Protein AF-A0A060CFW2-F1 (afdb_monomer_lite)

Structure (mmCIF, N/CA/C/O backbone):
data_AF-A0A060CFW2-F1
#
_entry.id   AF-A0A0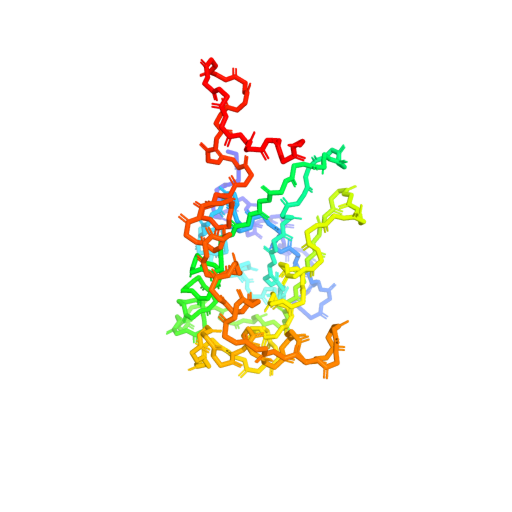60CFW2-F1
#
loop_
_atom_site.group_PDB
_atom_site.id
_atom_site.type_symbol
_atom_site.label_atom_id
_atom_site.label_alt_id
_atom_site.label_comp_id
_atom_site.label_asym_id
_atom_site.label_entity_id
_atom_site.label_seq_id
_atom_site.pdbx_PDB_ins_code
_atom_site.Cartn_x
_atom_site.Cartn_y
_atom_site.Cartn_z
_atom_site.occupancy
_atom_site.B_iso_or_equiv
_atom_site.auth_seq_id
_atom_site.auth_comp_id
_atom_site.auth_asym_id
_atom_site.auth_atom_id
_atom_site.pdbx_PDB_model_num
ATOM 1 N N . PHE A 1 1 ? -6.842 16.679 17.487 1.00 86.00 1 PHE A N 1
ATOM 2 C CA . PHE A 1 1 ? -8.295 16.439 17.581 1.00 86.00 1 PHE A CA 1
ATOM 3 C C . PHE A 1 1 ? -8.556 14.961 17.847 1.00 86.00 1 PHE A C 1
ATOM 5 O O . PHE A 1 1 ? -8.952 14.640 18.957 1.00 86.00 1 PHE A O 1
ATOM 12 N N . TRP A 1 2 ? -8.223 14.064 16.911 1.00 91.62 2 TRP A N 1
ATOM 13 C CA . TRP A 1 2 ? -8.314 12.607 17.086 1.00 91.62 2 TRP A CA 1
ATOM 14 C C . TRP A 1 2 ? -7.211 12.042 17.996 1.00 91.62 2 TRP A C 1
ATOM 16 O O . TRP A 1 2 ? -6.193 11.555 17.525 1.00 91.62 2 TRP A O 1
ATOM 26 N N . GLN A 1 3 ? -7.395 12.180 19.309 1.00 92.69 3 GLN A N 1
ATOM 27 C CA . GLN A 1 3 ? -6.605 11.475 20.327 1.00 92.69 3 GLN A CA 1
ATOM 28 C C . GLN A 1 3 ? -7.221 10.088 20.601 1.00 92.69 3 GLN A C 1
ATOM 30 O O . GLN A 1 3 ? -8.426 9.951 20.375 1.00 92.69 3 GLN A O 1
ATOM 35 N N . PRO A 1 4 ? -6.473 9.1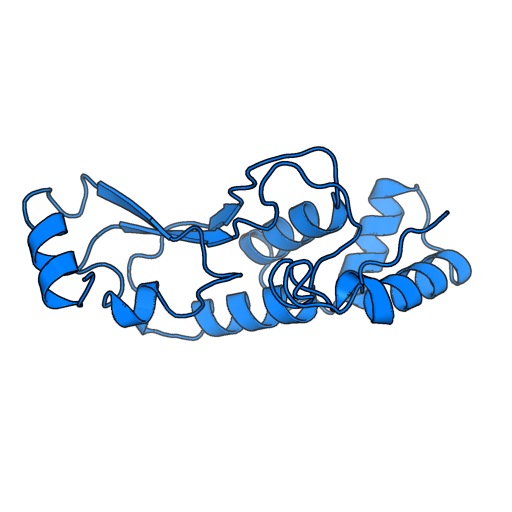03 21.143 1.00 90.88 4 PRO A N 1
ATOM 36 C CA . PRO A 1 4 ? -6.975 7.739 21.365 1.00 90.88 4 PRO A CA 1
ATOM 37 C C . PRO A 1 4 ? -8.334 7.706 22.085 1.00 90.88 4 PRO A C 1
ATOM 39 O O . PRO A 1 4 ? -9.308 7.177 21.568 1.00 90.88 4 PRO A O 1
ATOM 42 N N . GLN A 1 5 ? -8.459 8.433 23.199 1.00 93.88 5 GLN A N 1
ATOM 43 C CA . GLN A 1 5 ? -9.706 8.552 23.969 1.00 93.88 5 GLN A CA 1
ATOM 44 C C . GLN A 1 5 ? -10.899 9.126 23.180 1.00 93.88 5 GLN A C 1
ATOM 46 O O . GLN A 1 5 ? -12.047 8.779 23.448 1.00 93.88 5 GLN A O 1
ATOM 51 N N . ALA A 1 6 ? -10.647 10.013 22.211 1.00 95.94 6 ALA A N 1
ATOM 52 C CA . ALA A 1 6 ? -11.695 10.588 21.371 1.00 95.94 6 ALA A CA 1
ATOM 53 C C . ALA A 1 6 ? -12.139 9.599 20.284 1.00 95.94 6 ALA A C 1
ATOM 55 O O . ALA A 1 6 ? -13.327 9.533 19.975 1.00 95.94 6 ALA A O 1
ATOM 56 N N . ILE A 1 7 ? -11.199 8.817 19.741 1.00 95.00 7 ILE A N 1
ATOM 57 C CA . ILE A 1 7 ? -11.486 7.728 18.800 1.00 95.00 7 ILE A CA 1
ATOM 58 C C . ILE A 1 7 ? -12.315 6.652 19.511 1.00 95.00 7 ILE A C 1
ATOM 60 O O . ILE A 1 7 ? -13.421 6.357 19.061 1.00 95.00 7 ILE A O 1
ATOM 64 N N . ALA A 1 8 ? -11.863 6.181 20.676 1.00 93.12 8 ALA A N 1
ATOM 65 C CA . ALA A 1 8 ? -12.582 5.216 21.506 1.00 93.12 8 ALA A CA 1
ATOM 66 C C . ALA A 1 8 ? -14.018 5.670 21.797 1.00 93.12 8 ALA A C 1
ATOM 68 O O . ALA A 1 8 ? -14.981 4.938 21.565 1.00 93.12 8 ALA A O 1
ATOM 69 N N . ALA A 1 9 ? -14.185 6.919 22.249 1.00 95.88 9 ALA A N 1
ATOM 70 C CA . ALA A 1 9 ? -15.499 7.480 22.541 1.00 95.88 9 ALA A CA 1
ATOM 71 C C . ALA A 1 9 ? -16.406 7.505 21.300 1.00 95.88 9 ALA A C 1
ATOM 73 O O . ALA A 1 9 ? -17.572 7.115 21.396 1.00 95.88 9 ALA A O 1
ATOM 74 N N . PHE A 1 10 ? -15.871 7.914 20.145 1.00 96.31 10 PHE A N 1
ATOM 75 C CA . PHE A 1 10 ? -16.608 7.976 18.883 1.00 96.31 10 PHE A CA 1
ATOM 76 C C . PHE A 1 10 ? -17.082 6.591 18.416 1.00 96.31 10 PHE A C 1
ATOM 78 O O . PHE A 1 10 ? -18.230 6.445 17.998 1.00 96.31 10 PHE A O 1
ATOM 85 N N . LEU A 1 11 ? -16.238 5.564 18.543 1.00 96.19 11 LEU A N 1
ATOM 86 C CA . LEU A 1 11 ? -16.548 4.201 18.100 1.00 96.19 11 LEU A CA 1
ATOM 87 C C . LEU A 1 11 ? -17.388 3.404 19.121 1.00 96.19 11 LEU A C 1
ATOM 89 O O . LEU A 1 11 ? -18.028 2.416 18.760 1.00 96.19 11 LEU A O 1
ATOM 93 N N . SER A 1 12 ? -17.427 3.830 20.390 1.00 96.06 12 SER A N 1
ATOM 94 C CA . SER A 1 12 ? -17.955 3.043 21.522 1.00 96.06 12 SER A CA 1
ATOM 95 C C . SER A 1 12 ? -19.422 2.608 21.421 1.00 96.06 12 SER A C 1
ATOM 97 O O . SER A 1 12 ? -19.809 1.613 22.029 1.00 96.06 12 SER A O 1
ATOM 99 N N . LYS A 1 13 ? -20.268 3.352 20.698 1.00 97.31 13 LYS A N 1
ATOM 100 C CA . LYS A 1 13 ? -21.724 3.112 20.675 1.00 97.31 13 LYS A CA 1
ATOM 101 C C . LYS A 1 13 ? -22.177 2.080 19.650 1.00 97.31 13 LYS A C 1
ATOM 103 O O . LYS A 1 13 ? -23.320 1.636 19.724 1.00 97.31 13 LYS A O 1
ATOM 108 N N . VAL A 1 14 ? -21.313 1.697 18.716 1.00 97.69 14 VAL A N 1
ATOM 109 C CA . VAL A 1 14 ? -21.616 0.647 17.740 1.00 97.69 14 VAL A CA 1
ATOM 110 C C . VAL A 1 14 ? -20.970 -0.652 18.218 1.00 97.69 14 VAL A C 1
ATOM 112 O O . VAL A 1 14 ? -19.785 -0.620 18.533 1.00 97.69 14 VAL A O 1
ATOM 115 N N . PRO A 1 15 ? -21.687 -1.786 18.291 1.00 97.56 15 PRO A N 1
ATOM 116 C CA . PRO A 1 15 ? -21.078 -3.070 18.643 1.00 97.56 15 PRO A CA 1
ATOM 117 C C . PRO A 1 15 ? -19.881 -3.427 17.747 1.00 97.56 15 PRO A C 1
ATOM 119 O O . PRO A 1 15 ? -19.857 -3.080 16.565 1.00 97.56 15 PRO A O 1
ATOM 122 N N . ASP A 1 16 ? -18.887 -4.116 18.306 1.00 96.94 16 ASP A N 1
ATOM 123 C CA . ASP A 1 16 ? -17.598 -4.400 17.650 1.00 96.94 16 ASP A CA 1
ATOM 124 C C . ASP A 1 16 ? -17.708 -5.239 16.369 1.00 96.94 16 ASP A C 1
ATOM 126 O O . ASP A 1 16 ? -16.858 -5.155 15.485 1.00 96.94 16 ASP A O 1
ATOM 130 N N . ASP A 1 17 ? -18.752 -6.058 16.264 1.00 96.50 17 ASP A N 1
ATOM 131 C CA . ASP A 1 17 ? -19.073 -6.923 15.125 1.00 96.50 17 ASP A CA 1
ATOM 132 C C . ASP A 1 17 ? -20.017 -6.258 14.105 1.00 96.50 17 ASP A C 1
ATOM 134 O O . ASP A 1 17 ? -20.417 -6.875 13.119 1.00 96.50 17 ASP A O 1
ATOM 138 N N . ARG A 1 18 ? -20.390 -4.992 14.332 1.00 97.50 18 ARG A N 1
ATOM 139 C CA . ARG A 1 18 ? -21.297 -4.207 13.476 1.00 97.50 18 ARG A CA 1
ATOM 140 C C . ARG A 1 18 ? -20.611 -3.012 12.815 1.00 97.50 18 ARG A C 1
ATOM 142 O O . ARG A 1 18 ? -21.290 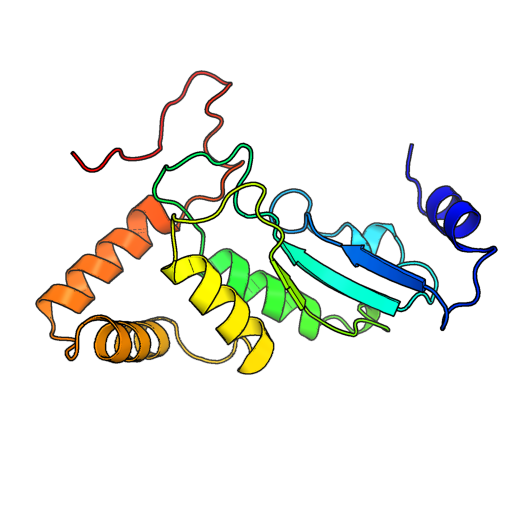-2.179 12.218 1.00 97.50 18 ARG A O 1
ATOM 149 N N . MET A 1 19 ? -19.288 -2.916 12.919 1.00 97.44 19 MET A N 1
ATOM 150 C CA . MET A 1 19 ? -18.497 -1.829 12.353 1.00 97.44 19 MET A CA 1
ATOM 151 C C . MET A 1 19 ? -17.195 -2.355 11.758 1.00 97.44 19 MET A C 1
ATOM 153 O O . MET A 1 19 ? -16.472 -3.109 12.404 1.00 97.44 19 MET A O 1
ATOM 157 N N . LEU A 1 20 ? -16.891 -1.879 10.551 1.00 98.00 20 LEU A N 1
ATOM 158 C CA . LEU A 1 20 ? -15.604 -2.052 9.896 1.00 98.00 20 LEU A CA 1
ATOM 159 C C . LEU A 1 20 ? -14.961 -0.678 9.699 1.00 98.00 20 LEU A C 1
ATOM 161 O O . LEU A 1 20 ? -15.542 0.187 9.042 1.00 98.00 20 LEU A O 1
ATOM 165 N N . VAL A 1 21 ? -13.772 -0.475 10.262 1.00 98.06 21 VAL A N 1
ATOM 166 C CA . VAL A 1 21 ? -12.979 0.743 10.054 1.00 98.06 21 VAL A CA 1
ATOM 167 C C . VAL A 1 21 ? -12.077 0.569 8.835 1.00 98.06 21 VAL A C 1
ATOM 169 O O . VAL A 1 21 ? -11.409 -0.452 8.681 1.00 98.06 21 VAL A O 1
ATOM 172 N N . LEU A 1 22 ? -12.045 1.575 7.963 1.00 98.25 22 LEU A N 1
ATOM 173 C CA . LEU A 1 22 ? -11.155 1.603 6.803 1.00 98.25 22 LEU A CA 1
ATOM 174 C C . LEU A 1 22 ? -9.974 2.527 7.125 1.00 98.25 22 LEU A C 1
ATOM 176 O O . LEU A 1 22 ? -10.126 3.749 7.100 1.00 98.25 22 LEU A O 1
ATOM 180 N N . ASP A 1 23 ? -8.808 1.963 7.442 1.00 97.69 23 ASP A N 1
ATOM 181 C CA . ASP A 1 23 ? -7.585 2.742 7.662 1.00 97.69 23 ASP A CA 1
ATOM 182 C C . ASP A 1 23 ? -6.832 2.924 6.341 1.00 97.69 23 ASP A C 1
ATOM 184 O O . ASP A 1 23 ? -5.945 2.154 5.971 1.00 97.69 23 ASP A O 1
ATOM 188 N N . ILE A 1 24 ? -7.270 3.918 5.571 1.00 97.00 24 ILE A N 1
ATOM 189 C CA . ILE A 1 24 ? -6.951 4.029 4.142 1.00 97.00 24 ILE A CA 1
ATOM 190 C C . ILE A 1 24 ? -5.656 4.789 3.836 1.00 97.00 24 ILE A C 1
ATOM 192 O O . ILE A 1 24 ? -5.190 4.766 2.705 1.00 97.00 24 ILE A O 1
ATOM 196 N N . GLY A 1 25 ? -5.110 5.530 4.801 1.00 94.88 25 GLY A N 1
ATOM 197 C CA . GLY A 1 25 ? -4.107 6.573 4.557 1.00 94.88 25 GLY A CA 1
ATOM 198 C C . GLY A 1 25 ? -2.674 6.194 4.908 1.00 94.88 25 GLY A C 1
ATOM 199 O O . GLY A 1 25 ? -1.865 7.100 5.113 1.00 94.88 25 GLY A O 1
ATOM 200 N N . ASN A 1 26 ? -2.346 4.907 5.035 1.00 96.31 26 ASN A N 1
ATOM 201 C CA . ASN A 1 26 ? -1.095 4.473 5.666 1.00 96.31 26 ASN A CA 1
ATOM 202 C C . ASN A 1 26 ? 0.181 4.787 4.863 1.00 96.31 26 ASN A C 1
ATOM 204 O O . ASN A 1 26 ? 1.273 4.853 5.421 1.00 96.31 26 ASN A O 1
ATOM 208 N N . ASP A 1 27 ? 0.057 5.080 3.569 1.00 92.81 27 ASP A N 1
ATOM 209 C CA . ASP A 1 27 ? 1.162 5.526 2.715 1.00 92.81 27 ASP A CA 1
ATOM 210 C C . ASP A 1 27 ? 1.549 6.992 2.962 1.00 92.81 27 ASP A C 1
ATOM 212 O O . ASP A 1 27 ? 2.686 7.401 2.696 1.00 92.81 27 ASP A O 1
ATOM 216 N N . ARG A 1 28 ? 0.611 7.777 3.507 1.00 91.12 28 ARG A N 1
ATOM 217 C CA . ARG A 1 28 ? 0.801 9.174 3.908 1.00 91.12 28 ARG A CA 1
ATOM 218 C C . ARG A 1 28 ? 0.984 9.341 5.417 1.00 91.12 28 ARG A C 1
ATOM 220 O O . ARG A 1 28 ? 1.816 10.143 5.839 1.00 91.12 28 ARG A O 1
ATOM 227 N N . TYR A 1 29 ? 0.193 8.627 6.207 1.00 92.25 29 TYR A N 1
ATOM 228 C CA . TYR A 1 29 ? 0.111 8.728 7.663 1.00 92.25 29 TYR A CA 1
ATOM 229 C C . TYR A 1 29 ? 0.341 7.349 8.307 1.00 92.25 29 TYR A C 1
ATOM 231 O O . TYR A 1 29 ? -0.592 6.764 8.865 1.00 92.25 29 TYR A O 1
ATOM 239 N N . PRO A 1 30 ? 1.570 6.806 8.219 1.00 91.50 30 PRO A N 1
ATOM 240 C CA . PRO A 1 30 ? 1.879 5.505 8.795 1.00 91.50 30 PRO A CA 1
ATOM 241 C C . PRO A 1 30 ? 1.697 5.524 10.318 1.00 91.50 30 PRO A C 1
ATOM 243 O O . PRO A 1 30 ? 2.049 6.498 10.989 1.00 91.50 30 PRO A O 1
ATOM 246 N N . GLY A 1 31 ? 1.168 4.428 10.867 1.00 92.31 31 GLY A N 1
ATOM 247 C CA . GLY A 1 31 ? 0.992 4.244 12.312 1.00 92.31 31 GLY A CA 1
ATOM 248 C C . GLY A 1 31 ? -0.318 4.790 12.885 1.00 92.31 31 GLY A C 1
ATOM 249 O O . GLY A 1 31 ? -0.477 4.792 14.107 1.00 92.31 31 GLY A O 1
ATOM 250 N N . THR A 1 32 ? -1.263 5.209 12.036 1.00 94.12 32 THR A N 1
ATOM 251 C CA . THR A 1 32 ? -2.607 5.644 12.460 1.00 94.12 32 THR A CA 1
ATOM 252 C C . THR A 1 32 ? -3.299 4.577 13.305 1.00 94.12 32 THR A C 1
ATOM 254 O O . THR A 1 32 ? -3.712 4.878 14.424 1.00 94.12 32 THR A O 1
ATOM 257 N N . TRP A 1 33 ? -3.335 3.326 12.836 1.00 95.62 33 TRP A N 1
ATOM 258 C CA . TRP A 1 33 ? -3.914 2.215 13.594 1.00 95.62 33 TRP A CA 1
ATOM 259 C C . TRP A 1 33 ? -3.247 1.984 14.963 1.00 95.62 33 TRP A C 1
ATOM 261 O O . TRP A 1 33 ? -3.916 1.609 15.919 1.00 95.62 33 TRP A O 1
ATOM 271 N N . LYS A 1 34 ? -1.940 2.249 15.110 1.00 95.25 34 LYS A N 1
ATOM 272 C CA . LYS A 1 34 ? -1.252 2.144 16.413 1.00 95.25 34 LYS A CA 1
ATOM 273 C C . LYS A 1 34 ? -1.689 3.257 17.352 1.00 95.25 34 LYS A C 1
ATOM 275 O O . LYS A 1 34 ? -1.986 3.014 18.519 1.00 95.25 34 LYS A O 1
ATOM 280 N N . ALA A 1 35 ? -1.750 4.481 16.831 1.00 93.56 35 ALA A N 1
ATOM 281 C CA . ALA A 1 35 ? -2.217 5.640 17.581 1.00 93.56 35 ALA A CA 1
ATOM 282 C C . ALA A 1 35 ? -3.696 5.514 17.985 1.00 93.56 35 ALA A C 1
ATOM 284 O O . ALA A 1 35 ? -4.097 6.090 18.991 1.00 93.56 35 ALA A O 1
ATOM 285 N N . SER A 1 36 ? -4.496 4.749 17.239 1.00 93.94 36 SER A N 1
ATOM 286 C CA . SER A 1 36 ? -5.881 4.416 17.580 1.00 93.94 36 SER A CA 1
ATOM 287 C C . SER A 1 36 ? -6.041 3.101 18.349 1.00 93.94 36 SER A C 1
ATOM 289 O O . SER A 1 36 ? -7.166 2.633 18.479 1.00 93.94 36 SER A O 1
ATOM 291 N N . GLN A 1 37 ? -4.952 2.489 18.834 1.00 94.56 37 GLN A N 1
ATOM 292 C CA . GLN A 1 37 ? -4.981 1.215 19.570 1.00 94.56 37 GLN A CA 1
ATOM 293 C C . GLN A 1 37 ? -5.751 0.108 18.824 1.00 94.56 37 GLN A C 1
ATOM 295 O O . GLN A 1 37 ? -6.611 -0.560 19.391 1.00 94.56 37 GLN A O 1
ATOM 300 N N . ALA A 1 38 ? -5.473 -0.041 17.526 1.00 96.06 38 ALA A N 1
ATOM 301 C CA . ALA A 1 38 ? -6.175 -0.941 16.609 1.00 96.06 38 ALA A CA 1
ATOM 302 C C . ALA A 1 38 ? -7.705 -0.749 16.620 1.00 96.06 38 ALA A C 1
ATOM 304 O O . ALA A 1 38 ? -8.472 -1.695 16.456 1.00 96.06 38 ALA A O 1
ATOM 305 N N . PHE A 1 39 ? -8.139 0.505 16.790 1.00 96.69 39 PHE A N 1
ATOM 306 C CA . PHE A 1 39 ? -9.536 0.936 16.772 1.00 96.69 39 PHE A CA 1
ATOM 307 C C . PHE A 1 39 ? -10.399 0.298 17.867 1.00 96.69 39 PHE A C 1
ATOM 309 O O . PHE A 1 39 ? -11.561 -0.013 17.622 1.00 96.69 39 PHE A O 1
ATOM 316 N N . ASP A 1 40 ? -9.844 0.125 19.070 1.00 93.19 40 ASP A N 1
ATOM 317 C CA . ASP A 1 40 ? -10.580 -0.230 20.294 1.00 93.19 40 ASP A CA 1
ATOM 318 C C . ASP A 1 40 ? -11.533 -1.429 20.124 1.00 93.19 40 ASP A C 1
ATOM 320 O O . ASP A 1 40 ? -12.707 -1.380 20.498 1.00 93.19 40 ASP A O 1
ATOM 324 N N . GLY A 1 41 ? -11.036 -2.508 19.512 1.00 94.38 41 GLY A N 1
ATOM 325 C CA . GLY A 1 41 ? -11.789 -3.750 19.317 1.00 94.38 41 GLY A CA 1
ATOM 326 C C . GLY A 1 41 ? -12.707 -3.769 18.091 1.00 94.38 41 GLY A C 1
ATOM 327 O O . GLY A 1 41 ? -13.367 -4.781 17.843 1.00 94.38 41 GLY A O 1
ATOM 328 N N . LYS A 1 42 ? -12.751 -2.714 17.267 1.00 97.56 42 LYS A N 1
ATOM 329 C CA . LYS A 1 42 ? -13.457 -2.777 15.976 1.00 97.56 42 LYS A CA 1
ATOM 330 C C . LYS A 1 42 ? -12.699 -3.646 14.980 1.00 97.56 42 LYS A C 1
ATOM 332 O O . LYS A 1 42 ? -11.473 -3.706 14.984 1.00 97.56 42 LYS A O 1
ATOM 337 N N . GLN A 1 43 ? -13.437 -4.315 14.093 1.00 98.12 43 GLN A N 1
ATOM 338 C CA . GLN A 1 43 ? -12.811 -4.868 12.895 1.00 98.12 43 GLN A CA 1
ATOM 339 C C . GLN A 1 43 ? -12.304 -3.728 12.023 1.00 98.12 43 GLN A C 1
ATOM 341 O O . GLN A 1 43 ? -12.944 -2.676 11.921 1.00 98.12 43 GLN A O 1
ATOM 346 N N . TRP A 1 44 ? -11.177 -3.944 11.360 1.00 98.25 44 TRP A N 1
ATOM 347 C CA . TRP A 1 44 ? -10.612 -2.933 10.485 1.00 98.25 44 TRP A CA 1
ATOM 348 C C . TRP A 1 44 ? -9.864 -3.545 9.305 1.00 98.25 44 TRP A C 1
ATOM 350 O O . TRP A 1 44 ? -9.474 -4.716 9.338 1.00 98.25 44 TRP A O 1
ATOM 360 N N . ILE A 1 45 ? -9.698 -2.756 8.245 1.00 98.44 45 ILE A N 1
ATOM 361 C CA . ILE A 1 45 ? -8.829 -3.097 7.118 1.00 98.44 45 ILE A CA 1
ATOM 362 C C . ILE A 1 45 ? -7.732 -2.058 6.950 1.00 98.44 45 ILE A C 1
ATOM 364 O O . ILE A 1 45 ? -7.953 -0.863 7.158 1.00 98.44 45 ILE A O 1
ATOM 368 N N . TYR A 1 46 ? -6.560 -2.537 6.549 1.00 98.31 46 TYR A N 1
ATOM 369 C CA . TYR A 1 46 ? -5.389 -1.714 6.279 1.00 98.31 46 TYR A CA 1
ATOM 370 C C . TYR A 1 46 ? -5.345 -1.328 4.804 1.00 98.31 46 TYR A C 1
ATOM 372 O O . TYR A 1 46 ? -5.638 -2.148 3.935 1.00 98.31 46 TYR A O 1
ATOM 380 N N . GLY A 1 47 ? -4.957 -0.102 4.481 1.00 97.75 47 GLY A N 1
ATOM 381 C CA . GLY A 1 47 ? -4.850 0.274 3.084 1.00 97.75 47 GLY A CA 1
ATOM 382 C C . GLY A 1 47 ? -4.096 1.549 2.791 1.00 97.75 47 GLY A C 1
ATOM 383 O O . GLY A 1 47 ? -3.637 2.272 3.679 1.00 97.75 47 GLY A O 1
ATOM 384 N N . TYR A 1 48 ? -3.994 1.798 1.491 1.00 97.69 48 TYR A N 1
ATOM 385 C CA . TYR A 1 48 ? -3.285 2.931 0.917 1.00 97.69 48 TYR A CA 1
ATOM 386 C C . TYR A 1 48 ? -4.203 3.721 0.000 1.00 97.69 48 TYR A C 1
ATOM 388 O O . TYR A 1 48 ? -4.968 3.134 -0.766 1.00 97.69 48 TYR A O 1
ATOM 396 N N . VAL A 1 49 ? -4.072 5.045 0.005 1.00 96.62 49 VAL A N 1
ATOM 397 C CA . VAL A 1 49 ? -4.742 5.881 -0.995 1.00 96.62 49 VAL A CA 1
ATOM 398 C C . VAL A 1 49 ? -3.984 5.779 -2.316 1.00 96.62 49 VAL A C 1
ATOM 400 O O . VAL A 1 49 ? -4.591 5.578 -3.362 1.00 96.62 49 VAL A O 1
ATOM 403 N N . HIS A 1 50 ? -2.648 5.845 -2.281 1.00 95.25 50 HIS A N 1
ATOM 404 C CA . HIS A 1 50 ? -1.736 5.895 -3.427 1.00 95.25 50 HIS A CA 1
ATOM 405 C C . HIS A 1 50 ? -1.938 7.110 -4.350 1.00 95.25 50 HIS A C 1
ATOM 407 O O . HIS A 1 50 ? -0.996 7.876 -4.556 1.00 95.25 50 HIS A O 1
ATOM 413 N N . ASN A 1 51 ? -3.131 7.316 -4.914 1.00 94.25 51 ASN A N 1
ATOM 414 C CA . ASN A 1 51 ? -3.436 8.389 -5.860 1.00 94.25 51 ASN A CA 1
ATOM 415 C C . ASN A 1 51 ? -4.392 9.431 -5.283 1.00 94.25 51 ASN A C 1
ATOM 417 O O . ASN A 1 51 ? -5.449 9.079 -4.770 1.00 94.25 51 ASN A O 1
ATOM 421 N N . TYR A 1 52 ? -4.024 10.705 -5.430 1.00 90.94 52 TYR A N 1
ATOM 422 C CA . TYR A 1 52 ? -4.818 11.851 -4.993 1.00 90.94 52 TYR A CA 1
ATOM 423 C C . TYR A 1 52 ? -5.107 12.772 -6.184 1.00 90.94 52 TYR A C 1
ATOM 425 O O . TYR A 1 52 ? -4.198 13.114 -6.952 1.00 90.94 52 TYR A O 1
ATOM 433 N N . GLY A 1 53 ? -6.367 13.179 -6.325 1.00 90.50 53 GLY A N 1
ATOM 434 C CA . GLY A 1 53 ? -6.863 14.079 -7.365 1.00 90.50 53 GLY A CA 1
ATOM 435 C C . GLY A 1 53 ? -6.847 13.511 -8.786 1.00 90.50 53 GLY A C 1
ATOM 436 O O . GLY A 1 53 ? -6.957 14.286 -9.733 1.00 90.50 53 GLY A O 1
ATOM 437 N N . GLY A 1 54 ? -6.658 12.199 -8.964 1.00 89.75 54 GLY A N 1
ATOM 438 C CA . GLY A 1 54 ? -6.533 11.595 -10.293 1.00 89.75 54 GLY A CA 1
ATOM 439 C C . GLY A 1 54 ? -5.288 12.045 -11.053 1.00 89.75 54 GLY A C 1
ATOM 440 O O . GLY A 1 54 ? -5.282 12.034 -12.284 1.00 89.75 54 GLY A O 1
ATOM 441 N N . SER A 1 55 ? -4.236 12.472 -10.345 1.00 87.50 55 SER A N 1
ATOM 442 C CA . SER A 1 55 ? -2.996 12.874 -11.002 1.00 87.50 55 SER A CA 1
ATOM 443 C C . SER A 1 55 ? -2.338 11.679 -11.700 1.00 87.50 55 SER A C 1
ATOM 445 O O . SER A 1 55 ? -2.484 10.527 -11.287 1.00 87.50 55 SER A O 1
ATOM 447 N N . ASN A 1 56 ? -1.599 11.948 -12.773 1.00 88.88 56 ASN A N 1
ATOM 448 C CA . ASN A 1 56 ? -1.009 10.925 -13.634 1.00 88.88 56 ASN A CA 1
ATOM 449 C C . ASN A 1 56 ? 0.539 10.892 -13.704 1.00 88.88 56 ASN A C 1
ATOM 451 O O . ASN A 1 56 ? 1.054 10.475 -14.744 1.00 88.88 56 ASN A O 1
ATOM 455 N N . PRO A 1 57 ? 1.322 11.289 -12.674 1.00 88.81 57 PRO A N 1
ATOM 456 C CA . PRO A 1 57 ? 2.755 11.015 -12.696 1.00 88.81 57 PRO A CA 1
ATOM 457 C C . PRO A 1 57 ? 3.022 9.505 -12.595 1.00 88.81 57 PRO A C 1
ATOM 459 O O . PRO A 1 57 ? 2.185 8.747 -12.098 1.00 88.81 57 PRO A O 1
ATOM 462 N N . VAL A 1 58 ? 4.210 9.074 -13.025 1.00 91.88 58 VAL A N 1
ATOM 463 C CA . VAL A 1 58 ? 4.707 7.718 -12.752 1.00 91.88 58 VAL A CA 1
ATOM 464 C C . VAL A 1 58 ? 5.401 7.732 -11.395 1.00 91.88 58 VAL A C 1
ATOM 466 O O . VAL A 1 58 ? 6.370 8.471 -11.218 1.00 91.88 58 VAL A O 1
ATOM 469 N N . TYR A 1 59 ? 4.879 6.979 -10.429 1.00 92.75 59 TYR A N 1
ATOM 470 C CA . TYR A 1 59 ? 5.407 6.933 -9.066 1.00 92.75 59 TYR A CA 1
ATOM 471 C C . TYR A 1 59 ? 4.924 5.694 -8.305 1.00 92.75 59 TYR A C 1
ATOM 473 O O . TYR A 1 59 ? 4.036 4.965 -8.742 1.00 92.75 59 TYR A O 1
ATOM 481 N N . GLY A 1 60 ? 5.534 5.470 -7.148 1.00 93.50 60 GLY A N 1
ATOM 482 C CA . GLY A 1 60 ? 5.278 4.361 -6.241 1.00 93.50 60 GLY A CA 1
ATOM 483 C C . GLY A 1 60 ? 6.516 4.109 -5.388 1.00 93.50 60 GLY A C 1
ATOM 484 O O . GLY A 1 60 ? 7.546 4.755 -5.574 1.00 93.50 60 GLY A O 1
ATOM 485 N N . ASP A 1 61 ? 6.425 3.184 -4.442 1.00 95.56 61 ASP A N 1
ATOM 486 C CA . ASP A 1 61 ? 7.573 2.767 -3.636 1.00 95.56 61 ASP A CA 1
ATOM 487 C C . ASP A 1 61 ? 7.413 1.302 -3.221 1.00 95.56 61 ASP A C 1
ATOM 489 O O . ASP A 1 61 ? 6.800 0.987 -2.200 1.00 95.56 61 ASP A O 1
ATOM 493 N N . PHE A 1 62 ? 7.899 0.390 -4.070 1.00 96.81 62 PHE A N 1
ATOM 494 C CA . PHE A 1 62 ? 7.711 -1.051 -3.872 1.00 96.81 62 PHE A CA 1
ATOM 495 C C . PHE A 1 62 ? 8.358 -1.550 -2.574 1.00 96.81 62 PHE A C 1
ATOM 497 O O . PHE A 1 62 ? 7.798 -2.414 -1.897 1.00 96.81 62 PHE A O 1
ATOM 504 N N . ASP A 1 63 ? 9.513 -0.997 -2.201 1.00 96.25 63 ASP A N 1
ATOM 505 C CA . ASP A 1 63 ? 10.189 -1.373 -0.960 1.00 96.25 63 ASP A CA 1
ATOM 506 C C . ASP A 1 63 ? 9.409 -0.880 0.257 1.00 96.25 63 ASP A C 1
ATOM 508 O O . ASP A 1 63 ? 9.167 -1.673 1.165 1.00 96.25 63 ASP A O 1
ATOM 512 N N . PHE A 1 64 ? 8.927 0.369 0.239 1.00 96.19 64 PHE A N 1
ATOM 513 C CA . PHE A 1 64 ? 8.056 0.875 1.299 1.00 96.19 64 PHE A CA 1
ATOM 514 C C . PHE A 1 64 ? 6.838 -0.027 1.505 1.00 96.19 64 PHE A C 1
ATOM 516 O O . PHE A 1 64 ? 6.596 -0.452 2.629 1.00 96.19 64 PHE A O 1
ATOM 523 N N . TYR A 1 65 ? 6.096 -0.363 0.445 1.00 97.25 65 TYR A N 1
ATOM 524 C CA . TYR A 1 65 ? 4.885 -1.179 0.585 1.00 97.25 65 TYR A CA 1
ATOM 525 C C . TYR A 1 65 ? 5.177 -2.581 1.124 1.00 97.25 65 TYR A C 1
ATOM 527 O O . TYR A 1 65 ? 4.450 -3.080 1.983 1.00 97.25 65 TYR A O 1
ATOM 535 N N . ARG A 1 66 ? 6.255 -3.218 0.649 1.00 97.69 66 ARG A N 1
ATOM 536 C CA . ARG A 1 66 ? 6.670 -4.536 1.143 1.00 97.69 66 ARG A CA 1
ATOM 537 C C . ARG A 1 66 ? 7.033 -4.476 2.622 1.00 97.69 66 ARG A C 1
ATOM 539 O O . ARG A 1 66 ? 6.581 -5.319 3.396 1.00 97.69 66 ARG A O 1
ATOM 546 N N . ASP A 1 67 ? 7.868 -3.517 2.998 1.00 97.38 67 ASP A N 1
ATOM 547 C CA . ASP A 1 67 ? 8.412 -3.428 4.349 1.00 97.38 67 ASP A CA 1
ATOM 548 C C . ASP A 1 67 ? 7.332 -2.992 5.351 1.00 97.38 67 ASP A C 1
ATOM 550 O O . ASP A 1 67 ? 7.297 -3.496 6.472 1.00 97.38 67 ASP A O 1
ATOM 554 N N . ASP A 1 68 ? 6.402 -2.136 4.926 1.00 97.25 68 ASP A N 1
ATOM 555 C CA . ASP A 1 68 ? 5.250 -1.694 5.711 1.00 97.25 68 ASP A CA 1
ATOM 556 C C . ASP A 1 68 ? 4.256 -2.838 5.972 1.00 97.25 68 ASP A C 1
ATOM 558 O O . ASP A 1 68 ? 3.928 -3.110 7.127 1.00 97.25 68 ASP A O 1
ATOM 562 N N . ILE A 1 69 ? 3.861 -3.601 4.941 1.00 97.31 69 ILE A N 1
ATOM 563 C CA . ILE A 1 69 ? 3.010 -4.795 5.122 1.00 97.31 69 ILE A CA 1
ATOM 564 C C . ILE A 1 69 ? 3.718 -5.846 5.983 1.00 97.31 69 ILE A C 1
ATOM 566 O O . ILE A 1 69 ? 3.101 -6.457 6.857 1.00 97.31 69 ILE A O 1
ATOM 570 N N . LYS A 1 70 ? 5.027 -6.044 5.792 1.00 97.44 70 LYS A N 1
ATOM 571 C CA . LYS A 1 70 ? 5.817 -6.947 6.637 1.00 97.44 70 LYS A CA 1
ATOM 572 C C . LYS A 1 70 ? 5.810 -6.509 8.100 1.00 97.44 70 LYS A C 1
ATOM 574 O O . LYS A 1 70 ? 5.666 -7.358 8.976 1.00 97.44 70 LYS A O 1
ATOM 579 N N . ALA A 1 71 ? 5.966 -5.214 8.366 1.00 97.25 71 ALA A N 1
ATOM 580 C CA . ALA A 1 71 ? 5.940 -4.672 9.718 1.00 97.25 71 ALA A CA 1
ATOM 581 C C . ALA A 1 71 ? 4.547 -4.780 10.353 1.00 97.25 71 ALA A C 1
ATOM 583 O O . ALA A 1 71 ? 4.454 -5.157 11.517 1.00 97.25 71 ALA A O 1
ATOM 584 N N . LEU A 1 72 ? 3.481 -4.508 9.593 1.00 97.38 72 LEU A N 1
ATOM 585 C CA . LEU A 1 72 ? 2.095 -4.672 10.035 1.00 97.38 72 LEU A CA 1
ATOM 586 C C . LEU A 1 72 ? 1.818 -6.109 10.489 1.00 97.38 72 LEU A C 1
ATOM 588 O O . LEU A 1 72 ? 1.351 -6.314 11.602 1.00 97.38 72 LEU A O 1
ATOM 592 N N . LEU A 1 73 ? 2.134 -7.095 9.645 1.00 95.62 73 LEU A N 1
ATOM 593 C CA . LEU A 1 73 ? 1.851 -8.509 9.921 1.00 95.62 73 LEU A CA 1
ATOM 594 C C . LEU A 1 73 ? 2.738 -9.104 11.025 1.00 95.62 73 LEU A C 1
ATOM 596 O O . LEU A 1 73 ? 2.385 -10.119 11.615 1.00 95.62 73 LEU A O 1
ATOM 600 N N . ALA A 1 74 ? 3.899 -8.504 11.291 1.00 96.50 74 ALA A N 1
ATOM 601 C CA . ALA A 1 74 ? 4.781 -8.923 12.376 1.00 96.50 74 ALA A CA 1
ATOM 602 C C . ALA A 1 74 ? 4.385 -8.332 13.740 1.00 96.50 74 ALA A C 1
ATOM 604 O O . ALA A 1 74 ? 4.890 -8.789 14.767 1.00 96.50 74 ALA A O 1
ATOM 605 N N . ASP A 1 75 ? 3.534 -7.303 13.764 1.00 97.12 75 ASP A N 1
ATOM 606 C CA . ASP A 1 75 ? 3.166 -6.602 14.988 1.00 97.12 75 ASP A CA 1
ATOM 607 C C . ASP A 1 75 ? 1.939 -7.250 15.650 1.00 97.12 75 ASP A C 1
ATOM 609 O O . ASP A 1 75 ? 0.834 -7.132 15.126 1.00 97.12 75 ASP A O 1
ATOM 613 N N . PRO A 1 76 ? 2.065 -7.879 16.833 1.00 95.38 76 PRO A N 1
ATOM 614 C CA . PRO A 1 76 ? 0.942 -8.562 17.476 1.00 95.38 76 PRO A CA 1
ATOM 615 C C . PRO A 1 76 ? -0.200 -7.616 17.881 1.00 95.38 76 PRO A C 1
ATOM 617 O O . PRO A 1 76 ? -1.287 -8.084 18.212 1.00 95.38 76 PRO A O 1
ATOM 620 N N . GLN A 1 77 ? 0.022 -6.296 17.874 1.00 96.00 77 GLN A N 1
ATOM 621 C CA . GLN A 1 77 ? -1.004 -5.306 18.190 1.00 96.00 77 GLN A CA 1
ATOM 622 C C . GLN A 1 77 ? -1.955 -5.027 17.024 1.00 96.00 77 GLN A C 1
ATOM 624 O O . GLN A 1 77 ? -2.926 -4.305 17.233 1.00 96.00 77 GLN A O 1
ATOM 629 N N . HIS A 1 78 ? -1.720 -5.571 15.820 1.00 94.81 78 HIS A N 1
ATOM 630 C CA . HIS A 1 78 ? -2.637 -5.366 14.692 1.00 94.81 78 HIS A CA 1
ATOM 631 C C . HIS A 1 78 ? -4.063 -5.881 14.989 1.00 94.81 78 HIS A C 1
ATOM 633 O O . HIS A 1 78 ? -5.019 -5.440 14.353 1.00 94.81 78 HIS A O 1
ATOM 639 N N . ASP A 1 79 ? -4.204 -6.797 15.958 1.00 91.38 79 ASP A N 1
ATOM 640 C CA . ASP A 1 79 ? -5.457 -7.384 16.452 1.00 91.38 79 ASP A CA 1
ATOM 641 C C . ASP A 1 79 ? -6.456 -7.661 15.312 1.00 91.38 79 ASP A C 1
ATOM 643 O O . ASP A 1 79 ? -6.062 -8.281 14.322 1.00 91.38 79 ASP A O 1
ATOM 647 N N . ARG A 1 80 ? -7.708 -7.190 15.406 1.00 96.31 80 ARG A N 1
ATOM 648 C CA . ARG A 1 80 ? -8.851 -7.442 14.504 1.00 96.31 80 ARG A CA 1
ATOM 649 C C . ARG A 1 80 ? -8.717 -6.838 13.094 1.00 96.31 80 ARG A C 1
ATOM 651 O O . ARG A 1 80 ? -9.703 -6.390 12.501 1.00 96.31 80 ARG A O 1
ATOM 658 N N . LEU A 1 81 ? -7.511 -6.851 12.544 1.00 97.62 81 LEU A N 1
ATOM 659 C CA . LEU A 1 81 ? -7.228 -6.668 11.133 1.00 97.62 81 LEU A CA 1
ATOM 660 C C . LEU A 1 81 ? -7.875 -7.814 10.346 1.00 97.62 81 LEU A C 1
ATOM 662 O O . LEU A 1 81 ? -7.552 -8.985 10.531 1.00 97.62 81 LEU A O 1
ATOM 666 N N . THR A 1 82 ? -8.807 -7.470 9.465 1.00 97.31 82 THR A N 1
ATOM 667 C CA . THR A 1 82 ? -9.643 -8.440 8.733 1.00 97.31 82 THR A CA 1
ATOM 668 C C . THR A 1 82 ? -9.488 -8.358 7.222 1.00 97.31 82 THR A C 1
ATOM 670 O O . THR A 1 82 ? -10.083 -9.155 6.499 1.00 97.31 82 THR A O 1
ATOM 673 N N . GLY A 1 83 ? -8.684 -7.422 6.719 1.00 97.25 83 GLY A N 1
ATOM 674 C CA . GLY A 1 83 ? -8.487 -7.281 5.287 1.00 97.25 83 GLY A CA 1
ATOM 675 C C . GLY A 1 83 ? -7.530 -6.169 4.895 1.00 97.25 83 GLY A C 1
ATOM 676 O O . GLY A 1 83 ? -6.959 -5.467 5.733 1.00 97.25 83 GLY A O 1
ATOM 677 N N . PHE A 1 84 ? -7.395 -6.017 3.583 1.00 98.31 84 PHE A N 1
ATOM 678 C CA . PHE A 1 84 ? -6.549 -5.028 2.940 1.00 98.31 84 PHE A CA 1
ATOM 679 C C . PHE A 1 84 ? -7.299 -4.361 1.781 1.00 98.31 84 PHE A C 1
ATOM 681 O O . PHE A 1 84 ? -8.113 -5.010 1.121 1.00 98.31 84 PHE A O 1
ATOM 688 N N . GLY A 1 85 ? -7.021 -3.085 1.510 1.00 97.88 85 GLY A N 1
ATOM 689 C CA . GLY A 1 85 ? -7.622 -2.366 0.388 1.00 97.88 85 GLY A CA 1
ATOM 690 C C . GLY A 1 85 ? -6.749 -1.249 -0.174 1.00 97.88 85 GLY A C 1
ATOM 691 O O . GLY A 1 85 ? -5.833 -0.751 0.478 1.00 97.88 85 GLY A O 1
ATOM 692 N N . VAL A 1 86 ? -7.063 -0.825 -1.398 1.00 97.75 86 VAL A N 1
ATOM 693 C CA . VAL A 1 86 ? -6.468 0.363 -2.021 1.00 97.75 86 VAL A CA 1
ATOM 694 C C . VAL A 1 86 ? -7.589 1.339 -2.371 1.00 97.75 86 VAL A C 1
ATOM 696 O O . VAL A 1 86 ? -8.599 0.941 -2.950 1.00 97.75 86 VAL A O 1
ATOM 699 N N . PHE A 1 87 ? -7.410 2.611 -2.021 1.00 97.31 87 PHE A N 1
ATOM 700 C CA . PHE A 1 87 ? -8.446 3.649 -2.035 1.00 97.31 87 PHE A CA 1
ATOM 701 C C . PHE A 1 87 ? -8.030 4.864 -2.869 1.00 97.31 87 PHE A C 1
ATOM 703 O O . PHE A 1 87 ? -7.983 5.978 -2.347 1.00 97.31 87 PHE A O 1
ATOM 710 N N . PRO A 1 88 ? -7.683 4.683 -4.151 1.00 96.81 88 PRO A N 1
ATOM 711 C CA . PRO A 1 88 ? -7.235 5.794 -4.967 1.00 96.81 88 PRO A CA 1
ATOM 712 C C . PRO A 1 88 ? -8.378 6.752 -5.288 1.00 96.81 88 PRO A C 1
ATOM 714 O O . PRO A 1 88 ? -9.470 6.332 -5.663 1.00 96.81 88 PRO A O 1
ATOM 717 N N . GLU A 1 89 ? -8.097 8.051 -5.223 1.00 96.00 89 GLU A N 1
ATOM 718 C CA . GLU A 1 89 ? -9.023 9.086 -5.696 1.00 96.00 89 GLU A CA 1
ATOM 719 C C . GLU A 1 89 ? -9.145 9.078 -7.233 1.00 96.00 89 GLU A C 1
ATOM 721 O O . GLU A 1 89 ? -10.129 9.574 -7.777 1.00 96.00 89 GLU A O 1
ATOM 726 N N . GLY A 1 90 ? -8.172 8.486 -7.942 1.00 94.50 90 GLY A N 1
ATOM 727 C CA . GLY A 1 90 ? -8.248 8.228 -9.379 1.00 94.50 90 GLY A CA 1
ATOM 728 C C . GLY A 1 90 ? -7.475 6.987 -9.834 1.00 94.50 90 GLY A C 1
ATOM 729 O O . GLY A 1 90 ? -6.443 6.616 -9.276 1.00 94.50 90 GLY A O 1
ATOM 730 N N . LEU A 1 91 ? -8.005 6.339 -10.871 1.00 93.88 91 LEU A N 1
ATOM 731 C CA . LEU A 1 91 ? -7.480 5.114 -11.483 1.00 93.88 91 LEU A CA 1
ATOM 732 C C . LEU A 1 91 ? -6.876 5.404 -12.872 1.00 93.88 91 LEU A C 1
ATOM 734 O O . LEU A 1 91 ? -6.821 6.551 -13.308 1.00 93.88 91 LEU A O 1
ATOM 738 N N . ASN A 1 92 ? -6.457 4.353 -13.585 1.00 92.38 92 ASN A N 1
ATOM 739 C CA . ASN A 1 92 ? -5.864 4.399 -14.935 1.00 92.38 92 ASN A CA 1
ATOM 740 C C . ASN A 1 92 ? -4.411 4.908 -15.004 1.00 92.38 92 ASN A C 1
ATOM 742 O O . ASN A 1 92 ? -3.946 5.324 -16.064 1.00 92.38 92 ASN A O 1
ATOM 746 N N . SER A 1 93 ? -3.663 4.829 -13.902 1.00 92.00 93 SER A N 1
ATOM 747 C CA . SER A 1 93 ? -2.213 5.064 -13.861 1.00 92.00 93 SER A CA 1
ATOM 748 C C . SER A 1 93 ? -1.516 4.006 -12.999 1.00 92.00 93 SER A C 1
ATOM 750 O O . SER A 1 93 ? -2.180 3.282 -12.261 1.00 92.00 93 SER A O 1
ATOM 752 N N . ASN A 1 94 ? -0.186 3.889 -13.110 1.00 95.81 94 ASN A N 1
ATOM 753 C CA . ASN A 1 94 ? 0.670 3.101 -12.204 1.00 95.81 94 ASN A CA 1
ATOM 754 C C . ASN A 1 94 ? 0.161 1.675 -11.895 1.00 95.81 94 ASN A C 1
ATOM 756 O O . ASN A 1 94 ? 0.280 1.203 -10.767 1.00 95.81 94 ASN A O 1
ATOM 760 N N . SER A 1 95 ? -0.404 0.966 -12.883 1.00 96.56 95 SER A N 1
ATOM 761 C CA . SER A 1 95 ? -1.079 -0.330 -12.675 1.00 96.56 95 SER A CA 1
ATOM 762 C C . SER A 1 95 ? -0.219 -1.365 -11.937 1.00 96.56 95 SER A C 1
ATOM 764 O O . SER A 1 95 ? -0.735 -2.121 -11.122 1.00 96.56 95 SER A O 1
ATOM 766 N N . VAL A 1 96 ? 1.096 -1.357 -12.184 1.00 97.75 96 VAL A N 1
ATOM 767 C CA . VAL A 1 96 ? 2.077 -2.233 -11.521 1.00 97.75 96 VAL A CA 1
ATOM 768 C C . VAL A 1 96 ? 2.081 -2.074 -9.999 1.00 97.75 96 VAL A C 1
ATOM 770 O O . VAL A 1 96 ? 2.270 -3.054 -9.288 1.00 97.75 96 VAL A O 1
ATOM 773 N N . VAL A 1 97 ? 1.833 -0.862 -9.490 1.00 97.81 97 VAL A N 1
ATOM 774 C CA . VAL A 1 97 ? 1.771 -0.593 -8.050 1.00 97.81 97 VAL A CA 1
ATOM 775 C C . VAL A 1 97 ? 0.556 -1.285 -7.456 1.00 97.81 97 VAL A C 1
ATOM 777 O O . VAL A 1 97 ? 0.701 -2.039 -6.503 1.00 97.81 97 VAL A O 1
ATOM 780 N N . TYR A 1 98 ? -0.624 -1.103 -8.048 1.00 98.12 98 TYR A N 1
ATOM 781 C CA . TYR A 1 98 ? -1.852 -1.741 -7.570 1.00 98.12 98 TYR A CA 1
ATOM 782 C C . TYR A 1 98 ? -1.763 -3.269 -7.604 1.00 98.12 98 TYR A C 1
ATOM 784 O O . TYR A 1 98 ? -2.180 -3.926 -6.653 1.00 98.12 98 TYR A O 1
ATOM 792 N N . GLU A 1 99 ? -1.181 -3.834 -8.663 1.00 98.12 99 GLU A N 1
ATOM 793 C CA . GLU A 1 99 ? -0.988 -5.282 -8.755 1.00 98.12 99 GLU A CA 1
ATOM 794 C C . GLU A 1 99 ? -0.020 -5.797 -7.687 1.00 98.12 99 GLU A C 1
ATOM 796 O O . GLU A 1 99 ? -0.300 -6.798 -7.029 1.00 98.12 99 GLU A O 1
ATOM 801 N N . TYR A 1 100 ? 1.078 -5.077 -7.440 1.00 98.38 100 TYR A N 1
ATOM 802 C CA . TYR A 1 100 ? 2.016 -5.434 -6.381 1.00 98.38 100 TYR A CA 1
ATOM 803 C C . TYR A 1 100 ? 1.398 -5.317 -4.984 1.00 98.38 100 TYR A C 1
ATOM 805 O O . TYR A 1 100 ? 1.576 -6.216 -4.168 1.00 98.38 100 TYR A O 1
ATOM 813 N N . LEU A 1 101 ? 0.617 -4.267 -4.713 1.00 98.12 101 LEU A N 1
ATOM 814 C CA . LEU A 1 101 ? -0.088 -4.088 -3.439 1.00 98.12 101 LEU A CA 1
ATOM 815 C C . LEU A 1 101 ? -1.002 -5.276 -3.121 1.00 98.12 101 LEU A C 1
ATOM 817 O O . LEU A 1 101 ? -0.942 -5.826 -2.022 1.00 98.12 101 LEU A O 1
ATOM 821 N N . TYR A 1 102 ? -1.810 -5.714 -4.089 1.00 98.12 102 TYR A N 1
ATOM 822 C CA . TYR A 1 102 ? -2.655 -6.892 -3.895 1.00 98.12 102 TYR A CA 1
ATOM 823 C C . TYR A 1 102 ? -1.849 -8.191 -3.834 1.00 98.12 102 TYR A C 1
ATOM 825 O O . TYR A 1 102 ? -2.213 -9.083 -3.071 1.00 98.12 102 TYR A O 1
ATOM 833 N N . SER A 1 103 ? -0.734 -8.297 -4.560 1.00 98.06 103 SER A N 1
ATOM 834 C CA . SER A 1 103 ? 0.178 -9.435 -4.417 1.00 98.06 103 SER A CA 1
ATOM 835 C C . SER A 1 103 ? 0.741 -9.531 -3.001 1.00 98.06 103 SER A C 1
ATOM 837 O O . SER A 1 103 ? 0.777 -10.620 -2.444 1.00 98.06 103 SER A O 1
ATOM 839 N N . LEU A 1 104 ? 1.132 -8.412 -2.387 1.00 97.75 104 LEU A N 1
ATOM 840 C CA . LEU A 1 104 ? 1.607 -8.395 -1.003 1.00 97.75 104 LEU A CA 1
ATOM 841 C C . LEU A 1 104 ? 0.507 -8.809 -0.019 1.00 97.75 104 LEU A C 1
ATOM 843 O O . LEU A 1 104 ? 0.790 -9.523 0.938 1.00 97.75 104 LEU A O 1
ATOM 847 N N . ALA A 1 105 ? -0.737 -8.392 -0.260 1.00 96.25 105 ALA A N 1
ATOM 848 C CA . ALA A 1 105 ? -1.871 -8.741 0.592 1.00 96.25 105 ALA A CA 1
ATOM 849 C C . ALA A 1 105 ? -2.259 -10.228 0.508 1.00 96.25 105 ALA A C 1
ATOM 851 O O . ALA A 1 105 ? -2.593 -10.827 1.528 1.00 96.25 105 ALA A O 1
ATOM 852 N N . TRP A 1 106 ? -2.215 -10.824 -0.688 1.00 95.69 106 TRP A N 1
ATOM 853 C CA . TRP A 1 106 ? -2.655 -12.207 -0.914 1.00 95.69 106 TRP A CA 1
ATOM 854 C C . TRP A 1 106 ? -1.538 -13.246 -0.819 1.00 95.69 106 TRP A C 1
ATOM 856 O O . TRP A 1 106 ? -1.774 -14.354 -0.344 1.00 95.69 106 TRP A O 1
ATOM 866 N N . GLU A 1 107 ? -0.334 -12.913 -1.280 1.00 96.12 107 GLU A N 1
ATOM 867 C CA . GLU A 1 107 ? 0.817 -13.826 -1.316 1.00 96.12 107 GLU A CA 1
ATOM 868 C C . GLU A 1 107 ? 1.818 -13.560 -0.175 1.00 96.12 107 GLU A C 1
ATOM 870 O O . GLU A 1 107 ? 2.658 -14.408 0.131 1.00 96.12 107 GLU A O 1
ATOM 875 N N . GLY A 1 108 ? 1.730 -12.395 0.475 1.00 96.00 108 GLY A N 1
ATOM 876 C CA . GLY A 1 108 ? 2.632 -11.964 1.540 1.00 96.00 108 GLY A CA 1
ATOM 877 C C . GLY A 1 108 ? 3.906 -11.253 1.043 1.00 96.00 108 GLY A C 1
ATOM 878 O O . GLY A 1 108 ? 4.277 -11.332 -0.129 1.00 96.00 108 GLY A O 1
ATOM 879 N N . PRO A 1 109 ? 4.648 -10.578 1.944 1.00 96.06 109 PRO A N 1
ATOM 880 C CA . PRO A 1 109 ? 5.829 -9.775 1.600 1.00 96.06 109 PRO A CA 1
ATOM 881 C C . PRO A 1 109 ? 7.137 -10.584 1.497 1.00 96.06 109 PRO A C 1
ATOM 883 O O . PRO A 1 109 ? 8.226 -10.010 1.479 1.00 96.06 109 PRO A O 1
ATOM 886 N N . GLY A 1 110 ? 7.059 -11.920 1.494 1.00 95.44 110 GLY A N 1
ATOM 887 C CA . GLY A 1 110 ? 8.229 -12.806 1.527 1.00 95.44 110 GLY A CA 1
ATOM 888 C C . GLY A 1 110 ? 8.907 -13.017 0.171 1.00 95.44 110 GLY A C 1
ATOM 889 O O . GLY A 1 110 ? 10.075 -13.405 0.124 1.00 95.44 110 GLY A O 1
ATOM 890 N N . GLN A 1 111 ? 8.200 -12.768 -0.933 1.00 94.62 111 GLN A N 1
ATOM 891 C CA . GLN A 1 111 ? 8.748 -12.969 -2.269 1.00 94.62 111 GLN A CA 1
ATOM 892 C C . GLN A 1 111 ? 9.767 -11.872 -2.632 1.00 94.62 111 GLN A C 1
ATOM 894 O O . GLN A 1 111 ? 9.460 -10.684 -2.517 1.00 94.62 111 GLN A O 1
ATOM 899 N N . PRO A 1 112 ? 10.961 -12.230 -3.144 1.00 93.25 112 PRO A N 1
ATOM 900 C CA . PRO A 1 112 ? 11.911 -11.248 -3.651 1.00 93.25 112 PRO A CA 1
ATOM 901 C C . PRO A 1 112 ? 11.350 -10.453 -4.833 1.00 93.25 112 PRO A C 1
ATOM 903 O O . PRO A 1 112 ? 10.850 -11.030 -5.803 1.00 93.25 112 PRO A O 1
ATOM 906 N N . TRP A 1 113 ? 11.534 -9.133 -4.796 1.00 92.12 113 TRP A N 1
ATOM 907 C CA . TRP A 1 113 ? 11.062 -8.216 -5.837 1.00 92.12 113 TRP A CA 1
ATOM 908 C C . TRP A 1 113 ? 11.454 -8.629 -7.272 1.00 92.12 113 TRP A C 1
ATOM 910 O O . TRP A 1 113 ? 10.561 -8.696 -8.116 1.00 92.12 113 TRP A O 1
ATOM 920 N N . PRO A 1 114 ? 12.714 -9.009 -7.582 1.00 93.00 114 PRO A N 1
ATOM 921 C CA . PRO A 1 114 ? 13.075 -9.412 -8.945 1.00 93.00 114 PRO A CA 1
ATOM 922 C C . PRO A 1 114 ? 12.289 -10.625 -9.464 1.00 93.00 114 PRO A C 1
ATOM 924 O O . PRO A 1 114 ? 11.998 -10.706 -10.656 1.00 93.00 114 PRO A O 1
ATOM 927 N N . GLN A 1 115 ? 11.922 -11.559 -8.577 1.00 95.38 115 GLN A N 1
ATOM 928 C CA . GLN A 1 115 ? 11.133 -12.737 -8.947 1.00 95.38 115 GLN A CA 1
ATOM 929 C C . GLN A 1 115 ? 9.675 -12.366 -9.217 1.00 95.38 115 GLN A C 1
ATOM 931 O O . GLN A 1 115 ? 9.089 -12.840 -10.194 1.00 95.38 115 GLN A O 1
ATOM 936 N N . TRP A 1 116 ? 9.100 -11.501 -8.377 1.00 97.50 116 TRP A N 1
ATOM 937 C CA . TRP A 1 116 ? 7.761 -10.966 -8.605 1.00 97.50 116 TRP A CA 1
ATOM 938 C C . TRP A 1 116 ? 7.696 -10.199 -9.930 1.00 97.50 116 TRP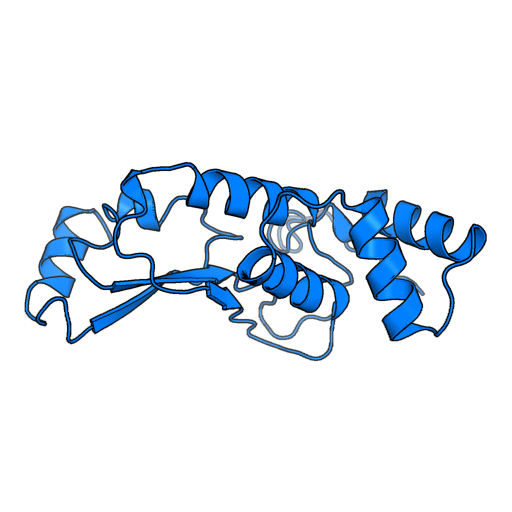 A C 1
ATOM 940 O O . TRP A 1 116 ? 6.859 -10.501 -10.782 1.00 97.50 116 TRP A O 1
ATOM 950 N N . LEU A 1 117 ? 8.650 -9.289 -10.151 1.00 96.94 117 LEU A N 1
ATOM 951 C CA . LEU A 1 117 ? 8.739 -8.475 -11.358 1.00 96.94 117 LEU A CA 1
ATOM 952 C C . LEU A 1 117 ? 8.840 -9.351 -12.609 1.00 96.94 117 LEU A C 1
ATOM 954 O O . LEU A 1 117 ? 8.102 -9.141 -13.565 1.00 96.94 117 LEU A O 1
ATOM 958 N N . GLN A 1 118 ? 9.688 -10.382 -12.609 1.00 97.38 118 GLN A N 1
ATOM 959 C CA . GLN A 1 118 ? 9.791 -11.282 -13.758 1.00 97.38 118 GLN A CA 1
ATOM 960 C C . GLN A 1 118 ? 8.459 -11.985 -14.077 1.00 97.38 118 GLN A C 1
ATOM 962 O O . GLN A 1 118 ? 8.112 -12.123 -15.253 1.00 97.38 118 GLN A O 1
ATOM 967 N N . ARG A 1 119 ? 7.702 -12.414 -13.056 1.00 97.62 119 ARG A N 1
ATOM 968 C CA . ARG A 1 119 ? 6.374 -13.023 -13.239 1.00 97.62 119 ARG A CA 1
ATOM 969 C C . ARG A 1 119 ? 5.377 -12.015 -13.811 1.00 97.62 119 ARG A C 1
ATOM 971 O O . ARG A 1 119 ? 4.726 -12.324 -14.808 1.00 97.62 119 ARG A O 1
ATOM 978 N N . TYR A 1 120 ? 5.322 -10.815 -13.237 1.00 98.00 120 TYR A N 1
ATOM 979 C CA . TYR A 1 120 ? 4.475 -9.718 -13.708 1.00 98.00 120 TYR A CA 1
ATOM 980 C C . TYR A 1 120 ? 4.758 -9.363 -15.175 1.00 98.00 120 TYR A C 1
ATOM 982 O O . TYR A 1 120 ? 3.840 -9.281 -15.988 1.00 98.00 120 TYR A O 1
ATOM 990 N N . LEU A 1 121 ? 6.031 -9.224 -15.558 1.00 98.00 121 LEU A N 1
ATOM 9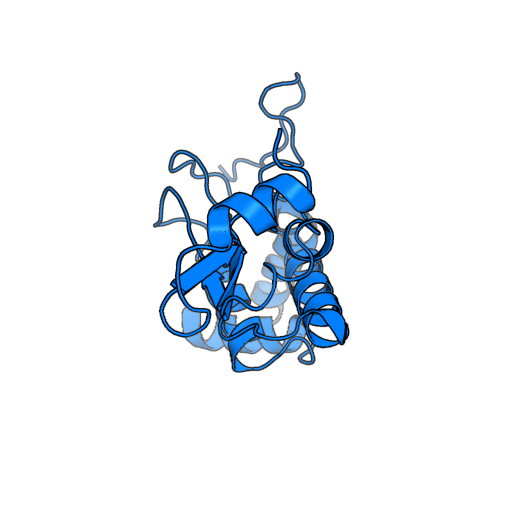91 C CA . LEU A 1 121 ? 6.417 -8.878 -16.929 1.00 98.00 121 LEU A CA 1
ATOM 992 C C . LEU A 1 121 ? 6.022 -9.958 -17.938 1.00 98.00 121 LEU A C 1
ATOM 994 O O . LEU A 1 121 ? 5.502 -9.626 -19.001 1.00 98.00 121 LEU A O 1
ATOM 998 N N . ARG A 1 122 ? 6.186 -11.244 -17.597 1.00 98.31 122 ARG A N 1
ATOM 999 C CA . ARG A 1 122 ? 5.711 -12.344 -18.454 1.00 98.31 122 ARG A CA 1
ATOM 1000 C C . ARG A 1 122 ? 4.195 -12.323 -18.614 1.00 98.31 122 ARG A C 1
ATOM 1002 O O . ARG A 1 122 ? 3.722 -12.520 -19.726 1.00 98.31 122 ARG A O 1
ATOM 1009 N N . ALA A 1 123 ? 3.448 -12.072 -17.539 1.00 98.00 123 ALA A N 1
ATOM 1010 C CA . ALA A 1 123 ? 1.992 -11.978 -17.604 1.00 98.00 123 ALA A CA 1
ATOM 1011 C C . ALA A 1 123 ? 1.535 -10.783 -18.457 1.00 98.00 123 ALA A C 1
ATOM 1013 O O . ALA A 1 123 ? 0.632 -10.914 -19.279 1.00 98.00 123 ALA A O 1
ATOM 1014 N N . ARG A 1 124 ? 2.196 -9.629 -18.307 1.00 97.75 124 ARG A N 1
ATOM 1015 C CA . ARG A 1 124 ? 1.835 -8.385 -18.994 1.00 97.75 124 ARG A CA 1
ATOM 1016 C C . ARG A 1 124 ? 2.265 -8.333 -20.462 1.00 97.75 124 ARG A C 1
ATOM 10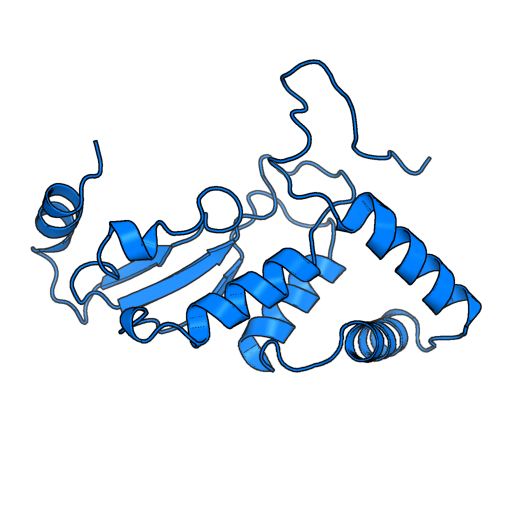18 O O . ARG A 1 124 ? 1.533 -7.790 -21.283 1.00 97.75 124 ARG A O 1
ATOM 1025 N N . TYR A 1 125 ? 3.455 -8.839 -20.783 1.00 97.69 125 TYR A N 1
ATOM 1026 C CA . TYR A 1 125 ? 4.098 -8.670 -22.094 1.00 97.69 125 TYR A CA 1
ATOM 1027 C C . TYR A 1 125 ? 4.345 -9.989 -22.843 1.00 97.69 125 TYR A C 1
ATOM 1029 O O . TYR A 1 125 ? 4.881 -9.981 -23.951 1.00 97.69 125 TYR A O 1
ATOM 1037 N N . GLY A 1 126 ? 4.015 -11.140 -22.249 1.00 98.31 126 GLY A N 1
ATOM 1038 C CA . GLY A 1 126 ? 4.279 -12.471 -22.810 1.00 98.31 126 GLY A CA 1
ATOM 1039 C C . GLY A 1 126 ? 5.742 -12.930 -22.717 1.00 98.31 126 GLY A C 1
ATOM 1040 O O . GLY A 1 126 ? 6.039 -14.095 -22.973 1.00 98.31 126 GLY A O 1
ATOM 1041 N N . HIS A 1 127 ? 6.670 -12.051 -22.326 1.00 96.88 127 HIS A N 1
ATOM 1042 C CA . HIS A 1 127 ? 8.097 -12.340 -22.174 1.00 96.88 127 HIS A CA 1
ATOM 1043 C C . HIS A 1 127 ? 8.730 -11.467 -21.077 1.00 96.88 127 HIS A C 1
ATOM 1045 O O . HIS A 1 127 ? 8.145 -10.490 -20.620 1.00 96.88 127 HIS A O 1
ATOM 1051 N N . ALA A 1 128 ? 9.930 -11.846 -20.635 1.00 96.81 128 ALA A N 1
ATOM 1052 C CA . ALA A 1 128 ? 10.741 -11.085 -19.684 1.00 96.81 128 ALA A CA 1
ATOM 1053 C C . ALA A 1 128 ? 12.224 -11.356 -19.966 1.00 96.81 128 ALA A C 1
ATOM 1055 O O . ALA A 1 128 ? 12.850 -12.185 -19.300 1.00 96.81 128 ALA A O 1
ATOM 1056 N N . ASP A 1 129 ? 12.743 -10.733 -21.024 1.00 96.38 129 ASP A N 1
ATOM 1057 C CA . ASP A 1 129 ? 14.158 -10.816 -21.382 1.00 96.38 129 ASP A CA 1
ATOM 1058 C C . ASP A 1 129 ? 15.030 -9.900 -20.503 1.00 96.38 129 ASP A C 1
ATOM 1060 O O . ASP A 1 129 ? 14.540 -9.122 -19.679 1.00 96.38 129 ASP A O 1
ATOM 1064 N N . ALA A 1 130 ? 16.350 -10.024 -20.656 1.00 96.12 130 ALA A N 1
ATOM 1065 C CA . ALA A 1 130 ? 17.314 -9.284 -19.848 1.00 96.12 130 ALA A CA 1
ATOM 1066 C C . ALA A 1 130 ? 17.223 -7.761 -20.047 1.00 96.12 130 ALA A C 1
ATOM 1068 O O . ALA A 1 130 ? 17.428 -7.013 -19.091 1.00 96.12 130 ALA A O 1
ATOM 1069 N N . ALA A 1 131 ? 16.895 -7.297 -21.257 1.00 97.12 131 ALA A N 1
ATOM 1070 C CA . ALA A 1 131 ? 16.797 -5.872 -21.554 1.00 97.12 131 ALA A CA 1
ATOM 1071 C C . ALA A 1 131 ? 15.564 -5.258 -20.879 1.00 97.12 131 ALA A C 1
ATOM 1073 O O . ALA A 1 131 ? 15.671 -4.225 -20.216 1.00 97.12 131 ALA A O 1
ATOM 1074 N N . LEU A 1 132 ? 14.412 -5.929 -20.967 1.00 96.75 132 LEU A N 1
ATOM 1075 C CA . LEU A 1 132 ? 13.179 -5.500 -20.317 1.00 96.75 132 LEU A CA 1
ATOM 1076 C C . LEU A 1 132 ? 13.310 -5.505 -18.789 1.00 96.75 132 LEU A C 1
ATOM 1078 O O . LEU A 1 132 ? 12.889 -4.551 -18.133 1.00 96.75 132 LEU A O 1
ATOM 1082 N N . LEU A 1 133 ? 13.921 -6.548 -18.219 1.00 96.19 133 LEU A N 1
ATOM 1083 C CA . LEU A 1 133 ? 14.197 -6.612 -16.781 1.00 96.19 133 LEU A CA 1
ATOM 1084 C C . LEU A 1 133 ? 15.109 -5.465 -16.335 1.00 96.19 133 LEU A C 1
ATOM 1086 O O . LEU A 1 133 ? 14.810 -4.809 -15.340 1.00 96.19 133 LEU A O 1
ATOM 1090 N N . SER A 1 134 ? 16.176 -5.186 -17.087 1.00 96.19 134 SER A N 1
ATOM 1091 C CA . SER A 1 134 ? 17.094 -4.083 -16.790 1.00 96.19 134 SER A CA 1
ATOM 1092 C C . SER A 1 134 ? 16.396 -2.718 -16.852 1.00 96.19 134 SER A C 1
ATOM 1094 O O . SER A 1 134 ? 16.575 -1.896 -15.953 1.00 96.19 134 SER A O 1
ATOM 1096 N N . ALA A 1 135 ? 15.531 -2.492 -17.846 1.00 96.88 135 ALA A N 1
ATOM 1097 C CA . ALA A 1 135 ? 14.746 -1.263 -17.948 1.00 96.88 135 ALA A CA 1
ATOM 1098 C C . ALA A 1 135 ? 13.798 -1.081 -16.749 1.00 96.88 135 ALA A C 1
ATOM 1100 O O . ALA A 1 135 ? 13.729 0.002 -16.166 1.00 96.88 135 ALA A O 1
ATOM 1101 N N . TRP A 1 136 ? 13.106 -2.142 -16.325 1.00 97.25 136 TRP A N 1
ATOM 1102 C CA . TRP A 1 136 ? 12.236 -2.082 -15.148 1.00 97.25 136 TRP A CA 1
ATOM 1103 C C . TRP A 1 136 ? 13.001 -1.905 -13.837 1.00 97.25 136 TRP A C 1
ATOM 1105 O O . TRP A 1 136 ? 12.517 -1.202 -12.955 1.00 97.25 136 TRP A O 1
ATOM 1115 N N . GLN A 1 137 ? 14.202 -2.471 -13.715 1.00 94.75 137 GLN A N 1
ATOM 1116 C CA . GLN A 1 137 ? 15.088 -2.206 -12.578 1.00 94.75 137 GLN A CA 1
ATOM 1117 C C . GLN A 1 137 ? 15.523 -0.736 -12.528 1.00 94.75 137 GLN A C 1
ATOM 1119 O O . GLN A 1 137 ? 15.600 -0.162 -11.445 1.00 94.75 137 GLN A O 1
ATOM 1124 N N . ALA A 1 138 ? 15.752 -0.095 -13.679 1.00 95.56 138 ALA A N 1
ATOM 1125 C CA . ALA A 1 138 ? 16.038 1.338 -13.733 1.00 95.56 138 ALA A CA 1
ATOM 1126 C C . ALA A 1 138 ? 14.820 2.193 -13.329 1.00 95.56 138 ALA A C 1
ATOM 1128 O O . ALA A 1 138 ? 14.980 3.195 -12.629 1.00 95.56 138 ALA A O 1
ATOM 1129 N N . LEU A 1 139 ? 13.599 1.796 -13.716 1.00 95.38 139 LEU A N 1
ATOM 1130 C CA . LEU A 1 139 ? 12.361 2.445 -13.258 1.00 95.38 139 LEU A CA 1
ATOM 1131 C C . LEU A 1 139 ? 12.149 2.271 -11.748 1.00 95.38 139 LEU A C 1
ATOM 1133 O O . LEU A 1 139 ? 11.799 3.236 -11.068 1.00 95.38 139 LEU A O 1
ATOM 1137 N N . ASP A 1 140 ? 12.387 1.063 -11.228 1.00 94.56 140 ASP A N 1
ATOM 1138 C CA . ASP A 1 140 ? 12.362 0.770 -9.792 1.00 94.56 140 ASP A CA 1
ATOM 1139 C C . ASP A 1 140 ? 13.333 1.675 -9.038 1.00 94.56 140 ASP A C 1
ATOM 1141 O O . ASP A 1 140 ? 12.914 2.397 -8.145 1.00 94.56 140 ASP A O 1
ATOM 1145 N N . ALA A 1 141 ? 14.595 1.738 -9.467 1.00 92.31 141 ALA A N 1
ATOM 1146 C CA . ALA A 1 141 ? 15.624 2.577 -8.855 1.00 92.31 141 ALA A CA 1
ATOM 1147 C C . ALA A 1 141 ? 15.417 4.098 -9.039 1.00 92.31 141 ALA A C 1
ATOM 1149 O O . ALA A 1 141 ? 16.223 4.881 -8.534 1.00 92.31 141 ALA A O 1
ATOM 1150 N N . SER A 1 142 ? 14.373 4.534 -9.755 1.00 90.81 142 SER A N 1
ATOM 1151 C CA . SER A 1 142 ? 14.081 5.948 -10.019 1.00 90.81 142 SER A CA 1
ATOM 1152 C C . SER A 1 142 ? 12.660 6.340 -9.598 1.00 90.81 142 SER A C 1
ATOM 1154 O O . SER A 1 142 ? 12.419 6.687 -8.440 1.00 90.81 142 SER A O 1
ATOM 1156 N N . VAL A 1 143 ? 11.710 6.316 -10.532 1.00 91.00 143 VAL A N 1
ATOM 1157 C CA . VAL A 1 143 ? 10.337 6.801 -10.338 1.00 91.00 143 VAL A CA 1
ATOM 1158 C C . VAL A 1 143 ? 9.566 5.988 -9.301 1.00 91.00 143 VAL A C 1
ATOM 1160 O O . VAL A 1 143 ? 8.768 6.567 -8.568 1.00 91.00 143 VAL A O 1
ATOM 1163 N N . TYR A 1 144 ? 9.852 4.691 -9.155 1.00 94.50 144 TYR A N 1
ATOM 1164 C CA . TYR A 1 144 ? 9.221 3.842 -8.140 1.00 94.50 144 TYR A CA 1
ATOM 1165 C C . TYR A 1 144 ? 10.010 3.748 -6.817 1.00 94.50 144 TYR A C 1
ATOM 1167 O O . TYR A 1 144 ? 9.825 2.791 -6.069 1.00 94.50 144 TYR A O 1
ATOM 1175 N N . ARG A 1 145 ? 10.834 4.762 -6.493 1.00 91.75 145 ARG A N 1
ATOM 1176 C CA . ARG A 1 145 ? 11.334 5.069 -5.127 1.00 91.75 145 ARG A CA 1
ATOM 1177 C C . ARG A 1 145 ? 10.694 6.319 -4.522 1.00 91.75 145 ARG A C 1
ATOM 1179 O O . ARG A 1 145 ? 11.274 6.981 -3.663 1.00 91.75 145 ARG A O 1
ATOM 1186 N N . THR A 1 146 ? 9.527 6.702 -5.026 1.00 89.38 146 THR A N 1
ATOM 1187 C CA . THR A 1 146 ? 8.904 7.991 -4.742 1.00 89.38 146 THR A CA 1
ATOM 1188 C C . THR A 1 146 ? 7.429 7.810 -4.396 1.00 89.38 146 THR A C 1
ATOM 1190 O O . THR A 1 146 ? 6.605 7.497 -5.250 1.00 89.38 146 THR A O 1
ATOM 1193 N N . ARG A 1 147 ? 7.058 8.083 -3.141 1.00 87.75 147 ARG A N 1
ATOM 1194 C CA . ARG A 1 147 ? 5.647 8.145 -2.712 1.00 87.75 147 ARG A CA 1
ATOM 1195 C C . ARG A 1 147 ? 5.028 9.490 -3.074 1.00 87.75 147 ARG A C 1
ATOM 1197 O O . ARG A 1 147 ? 5.734 10.490 -3.082 1.00 87.75 147 ARG A O 1
ATOM 1204 N N . TYR A 1 148 ? 3.707 9.555 -3.256 1.00 84.31 148 TYR A N 1
ATOM 1205 C CA . TYR A 1 148 ? 2.991 10.781 -3.659 1.00 84.31 148 TYR A CA 1
ATOM 1206 C C . TYR A 1 148 ? 3.359 12.033 -2.836 1.00 84.31 148 TYR A C 1
ATOM 1208 O O . TYR A 1 148 ? 3.536 13.119 -3.382 1.00 84.31 148 TYR A O 1
ATOM 1216 N N . TRP A 1 149 ? 3.486 11.890 -1.511 1.00 79.94 149 TRP A N 1
ATOM 1217 C CA . TRP A 1 149 ? 3.755 13.004 -0.587 1.00 79.94 149 TRP A CA 1
ATOM 1218 C C . TRP A 1 149 ? 5.251 13.271 -0.349 1.00 79.94 149 TRP A C 1
ATOM 1220 O O . TRP A 1 149 ? 5.593 14.211 0.372 1.00 79.94 149 TRP A O 1
ATOM 1230 N N . SER A 1 150 ? 6.146 12.470 -0.939 1.00 78.25 150 SER A N 1
ATOM 1231 C CA . SER A 1 150 ? 7.601 12.634 -0.823 1.00 78.25 150 SER A CA 1
ATOM 1232 C C . SER A 1 150 ? 8.151 13.773 -1.696 1.00 78.25 150 SER A C 1
ATOM 1234 O O . SER A 1 150 ? 8.842 14.642 -1.152 1.00 78.25 150 SER A O 1
ATOM 1236 N N . PRO A 1 151 ? 7.843 13.863 -3.005 1.00 66.38 151 PRO A N 1
ATOM 1237 C CA . PRO A 1 151 ? 8.140 15.045 -3.785 1.00 66.38 151 PRO A CA 1
ATOM 1238 C C . PRO A 1 151 ? 7.096 16.098 -3.414 1.00 66.38 151 PRO A C 1
ATOM 1240 O O . PRO A 1 151 ? 5.926 16.011 -3.781 1.00 66.38 151 PRO A O 1
ATOM 1243 N N . ARG A 1 152 ? 7.505 17.110 -2.643 1.00 54.31 152 ARG A N 1
ATOM 1244 C CA . ARG A 1 152 ? 6.642 18.258 -2.341 1.00 54.31 152 ARG A CA 1
ATOM 1245 C C . ARG A 1 152 ? 6.441 19.085 -3.611 1.00 54.31 152 ARG A C 1
ATOM 1247 O O . ARG A 1 152 ? 7.091 20.113 -3.794 1.00 54.31 152 ARG A O 1
ATOM 1254 N N . TRP A 1 153 ? 5.509 18.668 -4.462 1.00 52.44 153 TRP A N 1
ATOM 1255 C CA . TRP A 1 153 ? 5.106 19.407 -5.659 1.00 52.44 153 TRP A CA 1
ATOM 1256 C C . TRP A 1 153 ? 4.563 20.808 -5.323 1.00 52.44 153 TRP A C 1
ATOM 1258 O O . TRP A 1 153 ? 4.643 21.709 -6.152 1.00 52.44 153 TRP A O 1
ATOM 1268 N N . TRP A 1 154 ? 4.122 21.041 -4.079 1.00 50.66 154 TRP A N 1
ATOM 1269 C CA . TRP A 1 154 ? 3.689 22.354 -3.579 1.00 50.66 154 TRP A CA 1
ATOM 1270 C C . TRP A 1 154 ? 4.778 23.169 -2.848 1.00 50.66 154 TRP A C 1
ATOM 1272 O O . TRP A 1 154 ? 4.495 24.277 -2.397 1.00 50.66 154 TRP A O 1
ATOM 1282 N N . ASN A 1 155 ? 6.021 22.675 -2.709 1.00 42.53 155 ASN A N 1
ATOM 1283 C CA . ASN A 1 155 ? 7.108 23.409 -2.035 1.00 42.53 155 ASN A CA 1
ATOM 1284 C C . ASN A 1 155 ? 8.419 23.441 -2.847 1.00 42.53 155 ASN A C 1
ATOM 1286 O O . ASN A 1 155 ? 9.475 23.008 -2.384 1.00 42.53 155 ASN A O 1
ATOM 1290 N N . ARG A 1 156 ? 8.331 24.011 -4.057 1.00 42.38 156 ARG A N 1
ATOM 1291 C CA . ARG A 1 156 ? 9.446 24.529 -4.882 1.00 42.38 156 ARG A CA 1
ATOM 1292 C C . ARG A 1 156 ? 10.496 23.539 -5.413 1.00 42.38 156 ARG A C 1
ATOM 1294 O O . ARG A 1 156 ? 11.513 24.001 -5.925 1.00 42.38 156 ARG A O 1
ATOM 1301 N N . LYS A 1 157 ? 10.288 22.219 -5.372 1.00 41.47 157 LYS A N 1
ATOM 1302 C CA . LYS A 1 157 ? 11.168 21.271 -6.086 1.00 41.47 157 LYS A CA 1
ATOM 1303 C C . LYS A 1 157 ? 10.352 20.228 -6.847 1.00 41.47 157 LYS A C 1
ATOM 1305 O O . LYS A 1 157 ? 9.694 19.385 -6.247 1.00 41.47 157 LYS A O 1
ATOM 1310 N N . ALA A 1 158 ? 10.391 20.336 -8.175 1.00 40.97 158 ALA A N 1
ATOM 1311 C CA . ALA A 1 158 ? 9.840 19.358 -9.100 1.00 40.97 158 ALA A CA 1
ATOM 1312 C C . ALA A 1 158 ? 10.693 18.084 -9.073 1.00 40.97 158 ALA A C 1
ATOM 1314 O O . ALA A 1 158 ? 11.921 18.152 -9.066 1.00 40.97 158 ALA A O 1
ATOM 1315 N N . GLY A 1 159 ? 10.034 16.933 -9.051 1.00 45.97 159 GLY A N 1
ATOM 1316 C CA . GLY A 1 159 ? 10.693 15.634 -9.063 1.00 45.97 159 GLY A CA 1
ATOM 1317 C C . GLY A 1 159 ? 9.702 14.504 -9.295 1.00 45.97 159 GLY A C 1
ATOM 1318 O O . GLY A 1 159 ? 9.716 13.527 -8.564 1.00 45.97 159 GLY A O 1
ATOM 1319 N N . ALA A 1 160 ? 8.807 14.666 -10.268 1.00 47.53 160 ALA A N 1
ATOM 1320 C CA . ALA A 1 160 ? 8.210 13.530 -10.954 1.00 47.53 160 ALA A CA 1
ATOM 1321 C C . ALA A 1 160 ? 8.798 13.575 -12.363 1.00 47.53 160 ALA A C 1
ATOM 1323 O O . ALA A 1 160 ? 8.637 14.579 -13.060 1.00 47.53 160 ALA A O 1
ATOM 1324 N N . TYR A 1 161 ? 9.566 12.554 -12.737 1.00 48.94 161 TYR A N 1
ATOM 1325 C CA . TYR A 1 161 ? 10.092 12.454 -14.090 1.00 48.94 161 TYR A CA 1
ATOM 1326 C C . TYR A 1 161 ? 8.897 12.313 -15.032 1.00 48.94 161 TYR A C 1
ATOM 1328 O O . TYR A 1 161 ? 8.186 11.309 -15.006 1.00 48.94 161 TYR A O 1
ATOM 1336 N N . LEU A 1 162 ? 8.650 13.350 -15.830 1.00 41.38 162 LEU A N 1
ATOM 1337 C CA . LEU A 1 162 ? 7.815 13.217 -17.009 1.00 41.38 162 LEU A CA 1
ATOM 1338 C C . LEU A 1 162 ? 8.679 12.457 -18.019 1.00 41.38 162 LEU A C 1
ATOM 1340 O O . LEU A 1 162 ? 9.667 12.997 -18.509 1.00 41.38 162 LEU A O 1
ATOM 1344 N N . LEU A 1 163 ? 8.366 11.185 -18.260 1.00 39.19 163 LEU A N 1
ATOM 1345 C CA . LEU A 1 163 ? 8.910 10.474 -19.411 1.00 39.19 163 LEU A CA 1
ATOM 1346 C C . LEU A 1 163 ? 8.192 11.051 -20.640 1.00 39.19 163 LEU A C 1
ATOM 1348 O O . LEU A 1 163 ? 7.039 10.701 -20.889 1.00 39.19 163 LEU A O 1
ATOM 1352 N N . PHE A 1 164 ? 8.833 11.997 -21.325 1.00 40.88 164 PHE A N 1
ATOM 1353 C CA . PHE A 1 164 ? 8.489 12.407 -22.687 1.00 40.88 164 PHE A CA 1
ATOM 1354 C C . PHE A 1 164 ? 9.535 11.871 -23.661 1.00 40.88 164 PHE A C 1
ATOM 1356 O O . PHE A 1 164 ? 10.717 11.769 -23.255 1.00 40.88 164 PHE A O 1
#

Radius of gyration: 17.87 Å; chains: 1; bounding box: 39×38×47 Å

InterPro domains:
  IPR007781 Alpha-N-acetylglucosaminidase [PTHR12872] (1-146)
  IPR024733 Alpha-N-acetylglucosaminidase, tim-barrel domain [PF05089] (1-107)

Secondary structure (DSSP, 8-state):
---HHHHHHHHTTS-TTS-EEEE--TTTSTTHHHHTGGGTT-EEEEEE---STT-----EEHHHHHHHHHHHHH-GGG-SEEEEEE--S--SS-HHHHHHHHHHHHH-TTS-HHHHHHHHHHHHHS---HHHHHHHHHHHTTTTEE-TTSS-TTTT--------

Organism: NCBI:txid152831

Sequence (164 aa):
FWQPQAIAAFLSKVPDDRMLVLDIGNDRYPGTWKASQAFDGKQWIYGYVHNYGGSNPVYGDFDFYRDDIKALLADPQHDRLTGFGVFPEGLNSNSVVYEYLYSLAWEGPGQPWPQWLQRYLRARYGHADAALLSAWQALDASVYRTRYWSPRWWNRKAGAYLLF

pLDDT: mean 91.04, std 14.05, range [39.19, 98.44]

Foldseek 3Di:
DDALVVLCVVLVPADQARDEAEQADCLPVNCPCVRNQVSNNHAYEYYYQQADPQDAFQAAALVCLLVSLVVCVPDPSNPNHDYYDYRYPHDDHNVVRVVSNVCCRPVNSPDDPLVVVQVVCCVVPVHDDPVNSVVVVVCNVARHNDGPPRPPPVPPDDGRDPPD